Protein AF-A0A1I2SRB5-F1 (afdb_monomer)

Structure (mmCIF, N/CA/C/O backbone):
data_AF-A0A1I2SRB5-F1
#
_entry.id   AF-A0A1I2SRB5-F1
#
loop_
_atom_site.group_PDB
_atom_site.id
_atom_site.type_symbol
_atom_site.label_atom_id
_atom_site.label_alt_id
_atom_site.label_comp_id
_atom_site.label_asym_id
_atom_site.label_entity_id
_atom_site.label_seq_id
_atom_site.pdbx_PDB_ins_code
_atom_site.Cartn_x
_atom_site.Cartn_y
_atom_site.Cartn_z
_atom_site.occupancy
_atom_site.B_iso_or_equiv
_atom_site.auth_seq_id
_atom_site.auth_comp_id
_atom_site.auth_asym_id
_atom_site.auth_atom_id
_atom_site.pdbx_PDB_model_num
ATOM 1 N N . MET A 1 1 ? 25.341 -0.022 -34.872 1.00 58.53 1 MET A N 1
ATOM 2 C CA . MET A 1 1 ? 25.545 -1.374 -34.307 1.00 58.53 1 MET A CA 1
ATOM 3 C C . MET A 1 1 ? 25.904 -1.307 -32.821 1.00 58.53 1 MET A C 1
ATOM 5 O O . MET A 1 1 ? 25.000 -1.468 -32.024 1.00 58.53 1 MET A O 1
ATOM 9 N N . ALA A 1 2 ? 27.122 -0.936 -32.393 1.00 64.44 2 ALA A N 1
ATOM 10 C CA . ALA A 1 2 ? 27.471 -0.948 -30.952 1.00 64.44 2 ALA A CA 1
ATOM 11 C C . ALA A 1 2 ? 26.685 0.042 -30.052 1.00 64.44 2 ALA A C 1
ATOM 13 O O . ALA A 1 2 ? 26.467 -0.226 -28.872 1.00 64.44 2 ALA A O 1
ATOM 14 N N . LYS A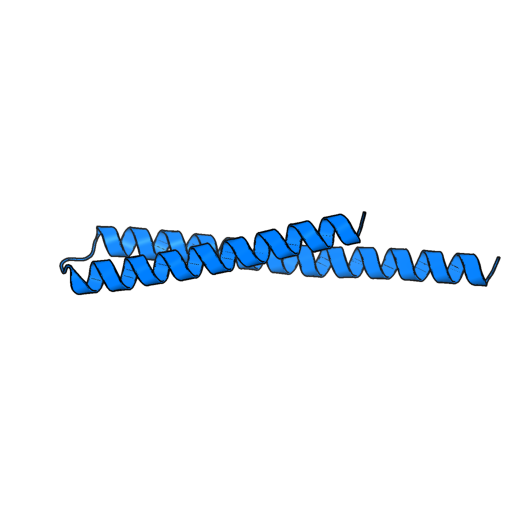 1 3 ? 26.252 1.195 -30.588 1.00 65.25 3 LYS A N 1
ATOM 15 C CA . LYS A 1 3 ? 25.407 2.151 -29.843 1.00 65.25 3 LYS A CA 1
ATOM 16 C C . LYS A 1 3 ? 23.966 1.659 -29.673 1.00 65.25 3 LYS A C 1
ATOM 18 O O . LYS A 1 3 ? 23.352 1.964 -28.654 1.00 65.25 3 LYS A O 1
ATOM 23 N N . ASP A 1 4 ? 23.466 0.890 -30.635 1.00 69.25 4 ASP A N 1
ATOM 24 C CA . ASP A 1 4 ? 22.092 0.381 -30.648 1.00 69.25 4 ASP A CA 1
ATOM 25 C C . ASP A 1 4 ? 21.951 -0.756 -29.622 1.00 69.25 4 ASP A C 1
ATOM 27 O O . ASP A 1 4 ? 21.062 -0.721 -28.773 1.00 69.25 4 ASP A O 1
ATOM 31 N N . ASP A 1 5 ? 22.941 -1.657 -29.567 1.00 80.00 5 ASP A N 1
ATOM 32 C CA . ASP A 1 5 ? 23.017 -2.730 -28.564 1.00 80.00 5 ASP A CA 1
ATOM 33 C C . ASP A 1 5 ? 23.092 -2.195 -27.124 1.00 80.00 5 ASP A C 1
ATOM 35 O O . ASP A 1 5 ? 22.496 -2.757 -26.198 1.00 80.00 5 ASP A O 1
ATOM 39 N N . TYR A 1 6 ? 23.812 -1.087 -26.920 1.00 83.38 6 TYR A N 1
ATOM 40 C CA . TYR A 1 6 ? 23.896 -0.425 -25.619 1.00 83.38 6 TYR A CA 1
ATOM 41 C C . TYR A 1 6 ? 22.550 0.180 -25.206 1.00 83.38 6 TYR A C 1
ATOM 43 O O . TYR A 1 6 ? 22.108 -0.035 -24.075 1.00 83.38 6 TYR A O 1
ATOM 51 N N . GLN A 1 7 ? 21.869 0.892 -26.110 1.00 84.38 7 GLN A N 1
ATOM 52 C CA . GLN A 1 7 ? 20.555 1.468 -25.812 1.00 84.38 7 GLN A CA 1
ATOM 53 C C . GLN A 1 7 ? 19.515 0.389 -25.501 1.00 84.38 7 GLN A C 1
ATOM 55 O O . GLN A 1 7 ? 18.759 0.529 -24.538 1.00 84.38 7 GLN A O 1
ATOM 60 N N . ASP A 1 8 ? 19.513 -0.716 -26.242 1.00 86.69 8 ASP A N 1
ATOM 61 C CA . ASP A 1 8 ? 18.580 -1.820 -26.013 1.00 86.69 8 ASP A CA 1
ATOM 62 C C . ASP A 1 8 ? 18.880 -2.593 -24.728 1.00 86.69 8 ASP A C 1
ATOM 64 O O . ASP A 1 8 ? 17.972 -3.094 -24.057 1.00 86.69 8 ASP A O 1
ATOM 68 N N . ARG A 1 9 ? 20.152 -2.682 -24.329 1.00 88.62 9 ARG A N 1
ATOM 69 C CA . ARG A 1 9 ? 20.521 -3.215 -23.015 1.00 88.62 9 ARG A CA 1
ATOM 70 C C . ARG A 1 9 ? 20.031 -2.301 -21.890 1.00 88.62 9 ARG A C 1
ATOM 72 O O . ARG A 1 9 ? 19.407 -2.797 -20.955 1.00 88.62 9 ARG A O 1
ATOM 79 N N . VAL A 1 10 ? 20.255 -0.991 -21.996 1.00 88.81 10 VAL A N 1
ATOM 80 C CA . VAL A 1 10 ? 19.804 -0.014 -20.990 1.00 88.81 10 VAL A CA 1
ATOM 81 C C . VAL A 1 10 ? 18.282 -0.035 -20.849 1.00 88.81 10 VAL A C 1
ATOM 83 O O . VAL A 1 10 ? 17.782 -0.099 -19.729 1.00 88.81 10 VAL A O 1
ATOM 86 N N . LYS A 1 11 ? 17.529 -0.067 -21.956 1.00 87.88 11 LYS A N 1
ATOM 87 C CA . LYS A 1 11 ? 16.059 -0.185 -21.923 1.00 87.88 11 LYS A CA 1
ATOM 88 C C . LYS A 1 11 ? 15.601 -1.443 -21.181 1.00 87.88 11 LYS A C 1
ATOM 90 O O . LYS A 1 11 ? 14.731 -1.357 -20.316 1.00 87.88 11 LYS A O 1
ATOM 95 N N . ARG A 1 12 ? 16.219 -2.597 -21.460 1.00 87.69 12 ARG A N 1
ATOM 96 C CA . ARG A 1 12 ? 15.895 -3.869 -20.789 1.00 87.69 12 ARG A CA 1
ATOM 97 C C . ARG A 1 12 ? 16.209 -3.846 -19.293 1.00 87.69 12 ARG A C 1
ATOM 99 O O . ARG A 1 12 ? 15.402 -4.324 -18.497 1.00 87.69 12 ARG A O 1
ATOM 106 N N . GLU A 1 13 ? 17.349 -3.284 -18.892 1.00 90.31 13 GLU A N 1
ATOM 107 C CA . GLU A 1 13 ? 17.711 -3.171 -17.471 1.00 90.31 13 GLU A CA 1
ATOM 108 C C . GLU A 1 13 ? 16.796 -2.193 -16.722 1.00 90.31 13 G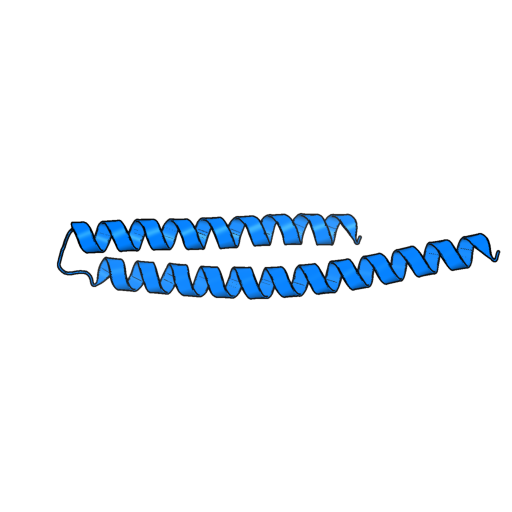LU A C 1
ATOM 110 O O . GLU A 1 13 ? 16.368 -2.486 -15.601 1.00 90.31 13 GLU A O 1
ATOM 115 N N . THR A 1 14 ? 16.414 -1.082 -17.358 1.00 90.50 14 THR A N 1
ATOM 116 C CA . THR A 1 14 ? 15.426 -0.135 -16.822 1.00 90.50 14 THR A CA 1
ATOM 117 C C . THR A 1 14 ? 14.062 -0.798 -16.652 1.00 90.50 14 THR A C 1
ATOM 119 O O . THR A 1 14 ? 13.491 -0.726 -15.566 1.00 90.50 14 THR A O 1
ATOM 122 N N . ALA A 1 15 ? 13.564 -1.523 -17.659 1.00 89.62 15 ALA A N 1
ATOM 123 C CA 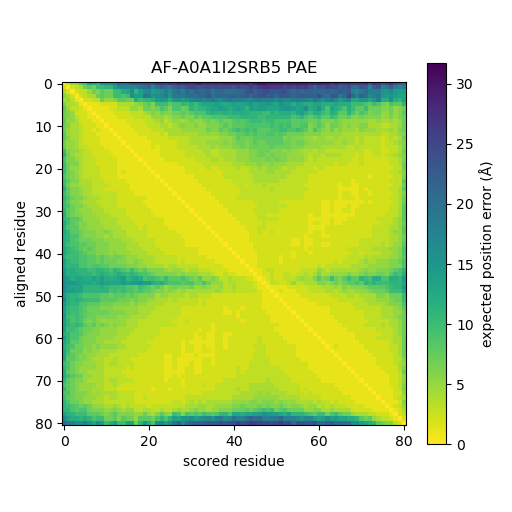. ALA A 1 15 ? 12.292 -2.243 -17.568 1.00 89.62 15 ALA A CA 1
ATOM 124 C C . ALA A 1 15 ? 12.306 -3.293 -16.442 1.00 89.62 15 ALA A C 1
ATOM 126 O O . ALA A 1 15 ? 11.372 -3.375 -15.643 1.00 89.62 15 ALA A O 1
ATOM 127 N N . LYS A 1 16 ? 13.405 -4.047 -16.306 1.00 91.94 16 LYS A N 1
ATOM 128 C CA . LYS A 1 16 ? 13.591 -5.021 -15.219 1.00 91.94 16 LYS A CA 1
ATOM 129 C C . LYS A 1 16 ? 13.601 -4.355 -13.841 1.00 91.94 16 LYS A C 1
ATOM 131 O O . LYS A 1 16 ? 13.019 -4.888 -12.895 1.00 91.94 16 LYS A O 1
ATOM 136 N N . THR A 1 17 ? 14.258 -3.205 -13.721 1.00 92.31 17 THR A N 1
ATOM 137 C CA . THR A 1 17 ? 14.330 -2.440 -12.470 1.00 92.31 17 THR A CA 1
ATOM 138 C C . THR A 1 17 ? 12.963 -1.867 -12.104 1.00 92.31 17 THR A C 1
ATOM 140 O O . THR A 1 17 ? 12.501 -2.080 -10.985 1.00 92.31 17 THR A O 1
ATOM 143 N N . ASN A 1 18 ? 12.262 -1.253 -13.061 1.00 91.12 18 ASN A N 1
ATOM 144 C CA . ASN A 1 18 ? 10.897 -0.755 -12.880 1.00 91.12 18 ASN A CA 1
ATOM 145 C C . ASN A 1 18 ? 9.935 -1.879 -12.474 1.00 91.12 18 ASN A C 1
ATOM 147 O O . ASN A 1 18 ? 9.123 -1.687 -11.573 1.00 91.12 18 ASN A O 1
ATOM 151 N N . GLY A 1 19 ? 10.071 -3.068 -13.072 1.00 92.81 19 GLY A N 1
ATOM 152 C CA . GLY A 1 19 ? 9.286 -4.248 -12.708 1.00 92.81 19 GLY A CA 1
ATOM 153 C C . GLY A 1 19 ? 9.497 -4.691 -11.256 1.00 92.81 19 GLY A C 1
ATOM 154 O O . GLY A 1 19 ? 8.530 -4.996 -10.563 1.00 92.81 19 GLY A O 1
ATOM 155 N N . ARG A 1 20 ? 10.743 -4.670 -10.760 1.00 94.56 20 ARG A N 1
ATOM 156 C CA . ARG A 1 20 ? 11.048 -4.982 -9.350 1.00 94.56 20 ARG A CA 1
ATOM 157 C C . ARG A 1 20 ? 10.457 -3.948 -8.394 1.00 94.56 20 ARG A C 1
ATOM 159 O O . ARG A 1 20 ? 9.794 -4.326 -7.437 1.00 94.56 20 ARG A O 1
ATOM 166 N N . ILE A 1 2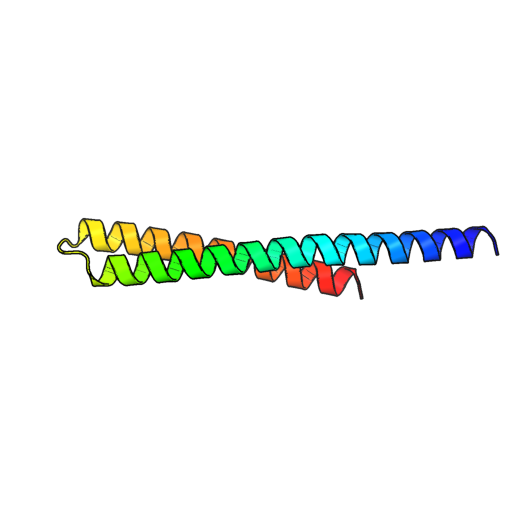1 ? 10.637 -2.660 -8.691 1.00 94.12 21 ILE A N 1
ATOM 167 C CA . ILE A 1 21 ? 10.082 -1.572 -7.870 1.00 94.12 21 ILE A CA 1
ATOM 168 C C . ILE A 1 21 ? 8.551 -1.664 -7.829 1.00 94.12 21 ILE A C 1
ATOM 170 O O . ILE A 1 21 ? 7.948 -1.515 -6.767 1.00 94.12 21 ILE A O 1
ATOM 174 N N . ALA A 1 22 ? 7.915 -1.953 -8.968 1.00 94.31 22 ALA A N 1
ATOM 175 C CA . ALA A 1 22 ? 6.474 -2.151 -9.037 1.00 94.31 22 ALA A CA 1
ATOM 176 C C . ALA A 1 22 ? 6.020 -3.319 -8.144 1.00 94.31 22 ALA A C 1
ATOM 178 O O . ALA A 1 22 ? 5.087 -3.149 -7.363 1.00 94.31 22 ALA A O 1
ATOM 179 N N . ALA A 1 23 ? 6.706 -4.464 -8.188 1.00 95.19 23 ALA A N 1
ATOM 180 C CA . ALA A 1 23 ? 6.383 -5.610 -7.336 1.00 95.19 23 ALA A CA 1
ATOM 1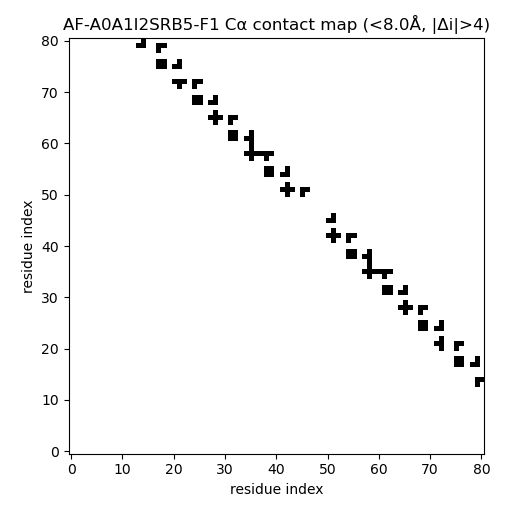81 C C . ALA A 1 23 ? 6.506 -5.286 -5.833 1.00 95.19 23 ALA A C 1
ATOM 183 O O . ALA A 1 23 ? 5.630 -5.647 -5.042 1.00 95.19 23 ALA A O 1
ATOM 184 N N . ASP A 1 24 ? 7.546 -4.549 -5.431 1.00 97.06 24 ASP A N 1
ATOM 185 C CA . ASP A 1 24 ? 7.727 -4.129 -4.036 1.00 97.06 24 ASP A CA 1
ATOM 186 C C . ASP A 1 24 ? 6.611 -3.178 -3.571 1.00 97.06 24 ASP A C 1
ATOM 188 O O . ASP A 1 24 ? 6.098 -3.298 -2.452 1.00 97.06 24 ASP A O 1
ATOM 192 N N . TYR A 1 25 ? 6.186 -2.251 -4.435 1.00 96.75 25 TYR A N 1
ATOM 193 C CA . TYR A 1 25 ? 5.070 -1.348 -4.150 1.00 96.75 25 TYR A CA 1
ATOM 194 C C . TYR A 1 25 ? 3.723 -2.075 -4.094 1.00 96.75 25 TYR A C 1
ATOM 196 O O . TYR A 1 25 ? 2.932 -1.778 -3.200 1.00 96.75 25 TYR A O 1
ATOM 204 N N . GLU A 1 26 ? 3.473 -3.066 -4.954 1.00 96.69 26 GLU A N 1
ATOM 205 C CA . GLU A 1 26 ? 2.278 -3.922 -4.878 1.00 96.69 26 GLU A CA 1
ATOM 206 C C . GLU A 1 26 ? 2.225 -4.710 -3.561 1.00 96.69 26 GLU A C 1
ATOM 208 O O . GLU A 1 26 ? 1.187 -4.765 -2.885 1.00 96.69 26 GLU A O 1
ATOM 213 N N . ALA A 1 27 ? 3.360 -5.278 -3.144 1.00 97.06 27 ALA A N 1
ATOM 214 C CA . ALA A 1 27 ? 3.468 -5.980 -1.870 1.00 97.06 27 ALA A CA 1
ATOM 215 C C . ALA A 1 27 ? 3.200 -5.037 -0.686 1.00 97.06 27 ALA A C 1
ATOM 217 O O . ALA A 1 27 ? 2.534 -5.409 0.288 1.00 97.06 27 ALA A O 1
ATOM 218 N N . LEU A 1 28 ? 3.689 -3.798 -0.761 1.00 96.75 28 LEU A N 1
ATOM 219 C CA . LEU A 1 28 ? 3.462 -2.793 0.270 1.00 96.75 28 LEU A CA 1
ATOM 220 C C . LEU A 1 28 ? 2.001 -2.308 0.295 1.00 96.75 28 LEU A C 1
ATOM 222 O O . LEU A 1 28 ? 1.417 -2.231 1.378 1.00 96.75 28 LEU A O 1
ATOM 226 N N . ALA A 1 29 ? 1.380 -2.073 -0.864 1.00 97.12 29 ALA A N 1
ATOM 227 C CA . ALA A 1 29 ? -0.036 -1.719 -0.978 1.00 97.12 29 ALA A CA 1
ATOM 228 C C . ALA A 1 29 ? -0.933 -2.806 -0.367 1.00 97.12 29 ALA A C 1
ATOM 230 O O . ALA A 1 29 ? -1.829 -2.518 0.430 1.00 97.12 29 ALA A O 1
ATOM 231 N N . THR A 1 30 ? -0.616 -4.077 -0.633 1.00 97.62 30 THR A N 1
ATOM 232 C CA . THR A 1 30 ? -1.307 -5.230 -0.037 1.00 97.62 30 THR A CA 1
ATOM 233 C C . THR A 1 30 ? -1.217 -5.218 1.492 1.00 97.62 30 THR A C 1
ATOM 235 O O . THR A 1 30 ? -2.226 -5.392 2.182 1.00 97.62 30 THR A O 1
ATOM 238 N N . LYS A 1 31 ? -0.029 -4.944 2.052 1.00 97.56 31 LYS A N 1
ATOM 239 C CA . LYS A 1 31 ? 0.161 -4.817 3.509 1.00 97.56 31 LYS A CA 1
ATOM 240 C C . LYS A 1 31 ? -0.647 -3.657 4.091 1.00 97.56 31 LYS A C 1
ATOM 242 O O . LYS A 1 31 ? -1.221 -3.802 5.173 1.00 97.56 31 LYS A O 1
ATOM 247 N N . PHE A 1 32 ? -0.711 -2.521 3.400 1.00 97.56 32 PHE A N 1
ATOM 248 C CA . PHE A 1 32 ? -1.515 -1.381 3.834 1.00 97.56 32 PHE A CA 1
ATOM 249 C C . PHE A 1 32 ? -3.013 -1.688 3.806 1.00 97.56 32 PHE A C 1
ATOM 251 O O . PHE A 1 32 ? -3.682 -1.441 4.806 1.00 97.56 32 PHE A O 1
ATOM 258 N N . ARG A 1 33 ? -3.527 -2.349 2.763 1.00 96.88 33 ARG A N 1
ATOM 259 C CA . ARG A 1 33 ? -4.925 -2.814 2.726 1.00 96.88 33 ARG A CA 1
ATOM 260 C C . ARG A 1 33 ? -5.254 -3.787 3.855 1.00 96.88 33 ARG A C 1
ATOM 262 O O . ARG A 1 33 ? -6.317 -3.685 4.459 1.00 96.88 33 ARG A O 1
ATOM 269 N N . ALA A 1 34 ? -4.349 -4.706 4.187 1.00 97.62 34 ALA A N 1
ATOM 270 C CA . ALA A 1 34 ? -4.549 -5.603 5.325 1.00 97.62 34 ALA A CA 1
ATOM 271 C C . ALA A 1 34 ? -4.620 -4.831 6.657 1.00 97.62 34 ALA A C 1
ATOM 273 O O . ALA A 1 34 ? -5.440 -5.140 7.523 1.00 97.62 34 ALA A O 1
ATOM 274 N N . ARG A 1 35 ? -3.787 -3.794 6.822 1.00 96.81 35 ARG A N 1
ATOM 275 C CA . ARG A 1 35 ? -3.815 -2.920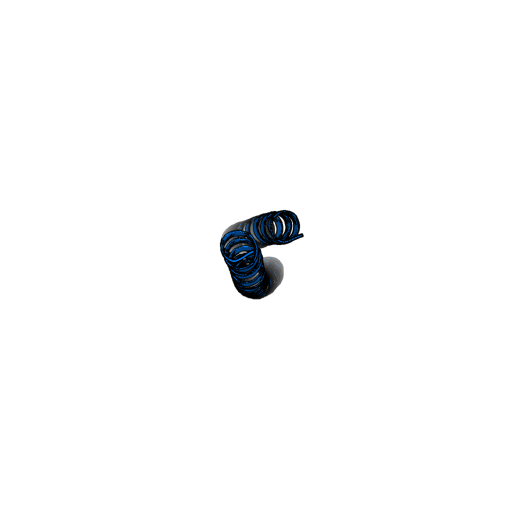 8.005 1.00 96.81 35 ARG A CA 1
ATOM 276 C C . ARG A 1 35 ? -5.062 -2.039 8.065 1.00 96.81 35 ARG A C 1
ATOM 278 O O . ARG A 1 35 ? -5.568 -1.847 9.166 1.00 96.81 35 ARG A O 1
ATOM 285 N N . MET A 1 36 ? -5.539 -1.548 6.922 1.00 97.31 36 MET A N 1
ATOM 286 C CA . MET A 1 36 ? -6.806 -0.826 6.775 1.00 97.31 36 MET A CA 1
ATOM 287 C C . MET A 1 36 ? -7.963 -1.693 7.280 1.00 97.31 36 MET A C 1
ATOM 289 O O . MET A 1 36 ? -8.575 -1.350 8.283 1.00 97.31 36 MET A O 1
ATOM 293 N N . ARG A 1 37 ? -8.141 -2.898 6.715 1.00 97.00 37 ARG A N 1
ATOM 294 C CA . ARG A 1 37 ? -9.186 -3.846 7.152 1.00 97.00 37 ARG A CA 1
ATOM 295 C C . ARG A 1 37 ? -9.109 -4.142 8.649 1.00 97.00 37 ARG A C 1
ATOM 297 O O . ARG A 1 37 ? -10.094 -4.032 9.360 1.00 97.00 37 ARG A O 1
ATOM 304 N N . LYS A 1 38 ? -7.903 -4.399 9.170 1.00 96.75 38 LYS A N 1
ATOM 305 C CA . LYS A 1 38 ? -7.701 -4.624 10.610 1.00 96.75 38 LYS A CA 1
ATOM 306 C C . LYS A 1 38 ? -8.056 -3.402 11.467 1.00 96.75 38 LYS A C 1
ATOM 308 O O . LYS A 1 38 ? -8.420 -3.565 12.631 1.00 96.75 38 LYS A O 1
ATOM 313 N N . ALA A 1 39 ? -7.863 -2.186 10.959 1.00 95.44 39 ALA A N 1
ATOM 314 C CA . ALA A 1 39 ? -8.267 -0.966 11.648 1.00 95.44 39 ALA A CA 1
ATOM 315 C C . ALA A 1 39 ? -9.793 -0.791 11.610 1.00 95.44 39 ALA A C 1
ATOM 317 O O . ALA A 1 39 ? -10.361 -0.467 12.651 1.00 95.44 39 ALA A O 1
ATOM 318 N N . ASP A 1 40 ? -10.440 -1.098 10.483 1.00 95.38 40 ASP A N 1
ATOM 319 C CA . ASP A 1 40 ? -11.902 -1.102 10.344 1.00 95.38 40 ASP A CA 1
ATOM 320 C C . ASP A 1 40 ? -12.568 -2.115 11.275 1.00 95.38 40 ASP A C 1
ATOM 322 O O . ASP A 1 40 ? -13.452 -1.741 12.045 1.00 95.38 40 ASP A O 1
ATOM 326 N N . ASP A 1 41 ? -12.091 -3.362 11.296 1.00 96.62 41 ASP A N 1
ATOM 327 C CA . ASP A 1 41 ? -12.618 -4.413 12.175 1.00 96.62 41 ASP A CA 1
ATOM 328 C C . ASP A 1 41 ? -12.530 -3.983 13.648 1.00 96.62 41 ASP A C 1
ATOM 330 O O . ASP A 1 41 ? -13.470 -4.117 14.435 1.00 96.62 41 ASP A O 1
ATOM 334 N N . LYS A 1 42 ? -11.398 -3.377 14.031 1.00 95.88 42 LYS A N 1
ATOM 335 C CA . LYS A 1 42 ? -11.217 -2.825 15.378 1.00 95.88 42 LYS A CA 1
ATOM 336 C C . LYS A 1 42 ? -12.123 -1.627 15.644 1.00 95.88 42 LYS A C 1
ATOM 338 O O . LYS A 1 42 ? -12.521 -1.443 16.792 1.00 95.88 42 LYS A O 1
ATOM 343 N N . ALA A 1 43 ? -12.392 -0.788 14.643 1.00 95.06 43 ALA A N 1
ATOM 344 C CA . ALA A 1 43 ? -13.282 0.360 14.780 1.00 95.06 43 ALA A CA 1
ATOM 345 C C . ALA A 1 43 ? -14.727 -0.094 15.004 1.00 95.06 43 ALA A C 1
ATOM 347 O O . ALA A 1 43 ? -15.432 0.504 15.813 1.00 95.06 43 ALA A O 1
ATOM 348 N N . GLN A 1 44 ? -15.154 -1.1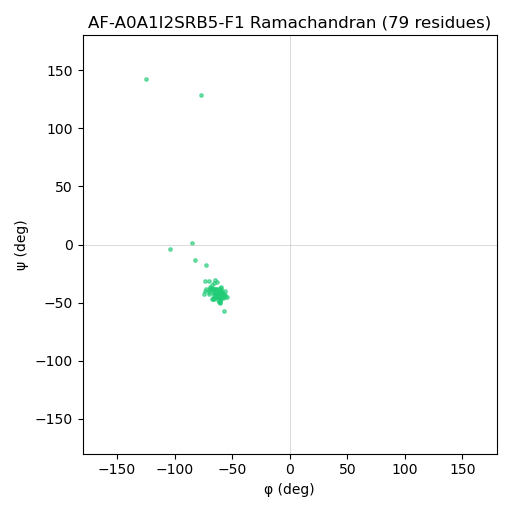63 14.328 1.00 92.94 44 GLN A N 1
ATOM 349 C CA . GLN A 1 44 ? -16.472 -1.768 14.520 1.00 92.94 44 GLN A CA 1
ATOM 350 C C . GLN A 1 44 ? -16.621 -2.376 15.921 1.00 92.94 44 GLN A C 1
ATOM 352 O O . GLN A 1 44 ? -17.664 -2.217 16.545 1.00 92.94 44 GLN A O 1
ATOM 357 N N . ALA A 1 45 ? -15.563 -2.997 16.450 1.00 94.06 45 ALA A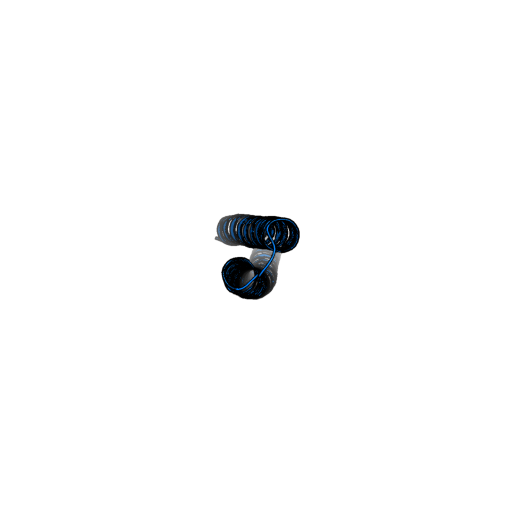 N 1
ATOM 358 C CA . ALA A 1 45 ? -15.551 -3.595 17.787 1.00 94.06 45 ALA A CA 1
ATOM 359 C C . ALA A 1 45 ? -15.231 -2.609 18.936 1.00 94.06 45 ALA A C 1
ATOM 361 O O . ALA A 1 45 ? -15.113 -3.016 20.094 1.00 94.06 45 ALA A O 1
ATOM 362 N N . ALA A 1 46 ? -15.014 -1.320 18.656 1.00 93.94 46 ALA A N 1
ATOM 363 C CA . ALA A 1 46 ? -14.607 -0.354 19.673 1.00 93.94 46 ALA A CA 1
ATOM 364 C C . ALA A 1 46 ? -15.786 0.079 20.562 1.00 93.94 46 ALA A C 1
ATOM 366 O O . ALA A 1 46 ? -16.799 0.567 20.076 1.00 93.94 46 ALA A O 1
ATOM 367 N N . ALA A 1 47 ? -15.607 -0.008 21.884 1.00 90.81 47 ALA A N 1
ATOM 368 C CA . ALA A 1 47 ? -16.641 0.343 22.864 1.00 90.81 47 ALA A CA 1
ATOM 369 C C . ALA A 1 47 ? -16.903 1.856 23.011 1.00 90.81 47 ALA A C 1
ATOM 371 O O . ALA A 1 47 ? -17.925 2.252 23.562 1.00 90.81 47 ALA A O 1
ATOM 372 N N . THR A 1 48 ? -15.983 2.716 22.557 1.00 94.69 48 THR A N 1
ATOM 373 C CA . THR A 1 48 ? -16.102 4.174 22.708 1.00 94.69 48 THR A CA 1
ATOM 374 C C . THR A 1 48 ? -16.001 4.887 21.367 1.00 94.69 48 THR A C 1
ATOM 376 O O . THR A 1 48 ? -15.172 4.536 20.522 1.00 94.69 48 THR A O 1
ATOM 379 N N . LYS A 1 49 ? -16.804 5.948 21.201 1.00 92.31 49 LYS A N 1
ATOM 380 C CA . LYS A 1 49 ? -16.818 6.774 19.982 1.00 92.31 49 LYS A CA 1
ATOM 381 C C . LYS A 1 49 ? -15.437 7.347 19.646 1.00 92.31 49 LYS A C 1
ATOM 383 O O . LYS A 1 49 ? -15.009 7.247 18.504 1.00 92.31 49 LYS A O 1
ATOM 388 N N . GLY A 1 50 ? -14.695 7.849 20.639 1.00 94.50 50 GLY A N 1
ATOM 389 C CA . GLY A 1 50 ? -13.350 8.395 20.409 1.00 94.50 50 GLY A CA 1
ATOM 390 C C . GLY A 1 50 ? -12.344 7.353 19.901 1.00 94.50 50 GLY A C 1
ATOM 391 O O . GLY A 1 50 ? -11.551 7.630 19.003 1.00 94.50 50 GLY A O 1
ATOM 392 N N . LYS A 1 51 ? -12.405 6.114 20.410 1.00 93.69 51 LYS A N 1
ATOM 393 C CA . LYS A 1 51 ? -11.552 5.019 19.922 1.00 93.69 51 LYS A CA 1
ATOM 394 C C . LYS A 1 51 ? -11.962 4.570 18.519 1.00 93.69 51 LYS A C 1
ATOM 396 O O . LYS A 1 51 ? -11.092 4.294 17.696 1.00 93.69 51 LYS A O 1
ATOM 401 N N . GLN A 1 52 ? -13.265 4.514 18.248 1.00 95.81 52 GLN A N 1
ATOM 402 C CA . GLN A 1 52 ? -13.804 4.207 16.925 1.00 95.81 52 GLN A CA 1
ATOM 403 C C . GLN A 1 52 ? -13.339 5.230 15.880 1.00 95.81 52 GLN A C 1
ATOM 405 O O . GLN A 1 52 ? -12.871 4.840 14.813 1.00 95.81 52 GLN A O 1
ATOM 410 N N . GLU A 1 53 ? -13.409 6.522 16.194 1.00 95.75 53 GLU A N 1
ATOM 411 C CA . GLU A 1 53 ? -12.984 7.600 15.298 1.00 95.75 53 GLU A CA 1
ATOM 412 C C . GLU A 1 53 ? -11.477 7.551 15.010 1.00 95.75 53 GLU A C 1
ATOM 414 O O . GLU A 1 53 ? -11.064 7.591 13.850 1.00 95.75 53 GLU A O 1
ATOM 419 N N . ALA A 1 54 ? -10.649 7.355 16.041 1.00 96.38 54 ALA A N 1
ATOM 420 C CA . ALA A 1 54 ? -9.206 7.202 15.866 1.00 96.38 54 ALA A CA 1
ATOM 421 C C . ALA A 1 54 ? -8.844 5.997 14.974 1.00 96.38 54 ALA A C 1
ATOM 423 O O . ALA A 1 54 ? -7.915 6.069 14.167 1.00 96.38 54 ALA A O 1
ATOM 424 N N . LEU A 1 55 ? -9.575 4.885 15.104 1.00 96.88 55 LEU A N 1
ATOM 425 C CA . LEU A 1 55 ? -9.368 3.689 14.287 1.00 96.88 55 LEU A CA 1
ATOM 426 C C . LEU A 1 55 ? -9.845 3.875 12.843 1.00 96.88 55 LEU A C 1
ATOM 428 O O . LEU A 1 55 ? -9.131 3.449 11.940 1.00 96.88 55 LEU A O 1
ATOM 432 N N . ARG A 1 56 ? -10.969 4.568 12.618 1.00 95.44 56 ARG A N 1
ATOM 433 C CA . ARG A 1 56 ? -11.425 4.954 11.270 1.00 95.44 56 ARG A CA 1
ATOM 434 C C . ARG A 1 56 ? -10.406 5.842 10.571 1.00 95.44 56 ARG A C 1
ATOM 436 O O . ARG A 1 56 ? -9.943 5.487 9.497 1.00 95.44 56 ARG A O 1
ATOM 443 N N . ARG A 1 57 ? -9.926 6.895 11.242 1.00 96.56 57 ARG A N 1
ATOM 444 C CA . ARG A 1 57 ? -8.860 7.755 10.702 1.00 96.56 57 ARG A CA 1
ATOM 445 C C . ARG A 1 57 ? -7.609 6.954 10.343 1.00 96.56 57 ARG A C 1
ATOM 447 O O . ARG A 1 57 ? -6.958 7.212 9.336 1.00 96.56 57 ARG A O 1
ATOM 454 N N . ARG A 1 58 ? -7.249 5.974 11.175 1.00 95.75 58 ARG A N 1
ATOM 455 C CA . ARG A 1 58 ? -6.113 5.088 10.901 1.00 95.75 58 ARG A CA 1
ATOM 456 C C . ARG A 1 58 ? -6.367 4.188 9.691 1.00 95.75 58 ARG A C 1
ATOM 458 O O . ARG A 1 58 ? -5.434 3.952 8.928 1.00 95.75 58 ARG A O 1
ATOM 465 N N . SER A 1 59 ? -7.591 3.694 9.532 1.00 96.62 59 SER A N 1
ATOM 466 C CA . SER A 1 59 ? -8.006 2.945 8.351 1.00 96.62 59 SER A CA 1
ATOM 467 C C . SER A 1 59 ? -7.871 3.794 7.090 1.00 96.62 59 SER A C 1
ATOM 469 O O . SER A 1 59 ? -7.149 3.400 6.176 1.00 96.62 59 SER A O 1
ATOM 471 N N . ASP A 1 60 ? -8.419 5.011 7.100 1.00 96.50 60 ASP A N 1
ATOM 472 C CA . ASP A 1 60 ? -8.359 5.943 5.971 1.00 96.50 60 ASP A CA 1
ATOM 473 C C . ASP A 1 60 ? -6.916 6.228 5.541 1.00 96.50 60 ASP A C 1
ATOM 475 O O . ASP A 1 60 ? -6.593 6.155 4.357 1.00 96.50 60 ASP A O 1
ATOM 479 N N . LEU A 1 61 ? -6.016 6.472 6.501 1.00 97.81 61 LEU A N 1
ATOM 480 C CA . LEU A 1 61 ? -4.592 6.687 6.224 1.00 97.81 61 LEU A CA 1
ATOM 481 C C . LEU A 1 61 ? -3.938 5.471 5.555 1.00 97.81 61 LEU A C 1
ATOM 483 O O . LEU A 1 61 ? -3.140 5.620 4.630 1.00 97.81 61 LEU A O 1
ATOM 487 N N . PHE A 1 62 ? -4.265 4.256 6.003 1.00 97.25 62 PHE A N 1
ATOM 488 C CA . PHE A 1 62 ? -3.761 3.043 5.364 1.00 97.25 62 PHE A CA 1
ATOM 489 C C . PHE A 1 62 ? -4.365 2.829 3.971 1.00 97.25 62 PHE A C 1
ATOM 491 O O . PHE A 1 62 ? -3.647 2.399 3.069 1.00 97.25 62 PHE A O 1
ATOM 498 N N . GLY A 1 63 ? -5.643 3.157 3.773 1.00 97.12 63 GLY A N 1
ATOM 499 C CA . GLY A 1 63 ? -6.297 3.111 2.466 1.00 97.12 63 GLY A CA 1
ATOM 500 C C . GLY A 1 63 ? -5.679 4.096 1.470 1.00 97.12 63 GLY A C 1
ATOM 501 O O . GLY A 1 63 ? -5.361 3.712 0.345 1.00 97.12 63 GLY A O 1
ATOM 502 N N . GLN A 1 64 ? -5.427 5.335 1.901 1.00 97.88 64 GLN A N 1
ATOM 503 C CA . GLN A 1 64 ? -4.751 6.360 1.098 1.00 97.88 64 GLN A CA 1
ATOM 504 C C . GLN A 1 64 ? -3.335 5.924 0.711 1.00 97.88 64 GLN A C 1
ATOM 506 O O . GLN A 1 64 ? -2.997 5.938 -0.470 1.00 97.88 64 GLN A O 1
ATOM 511 N N . ALA A 1 65 ? -2.542 5.434 1.670 1.00 97.06 65 ALA A N 1
ATOM 512 C CA . ALA A 1 65 ? -1.192 4.944 1.396 1.00 97.06 65 ALA A CA 1
ATOM 513 C C . ALA A 1 65 ? -1.175 3.761 0.410 1.00 97.06 65 ALA A C 1
ATOM 515 O O . ALA A 1 65 ? -0.302 3.690 -0.455 1.00 97.06 65 ALA A O 1
ATOM 516 N N . ALA A 1 66 ? -2.136 2.834 0.509 1.00 97.38 66 ALA A N 1
ATOM 517 C CA . ALA A 1 66 ? -2.262 1.741 -0.457 1.00 97.38 66 ALA A CA 1
ATOM 518 C C . ALA A 1 66 ? -2.563 2.264 -1.869 1.00 97.38 66 ALA A C 1
ATOM 520 O O . ALA A 1 66 ? -1.916 1.842 -2.827 1.00 97.38 66 ALA A O 1
ATOM 521 N N . LYS A 1 67 ? -3.493 3.217 -1.986 1.00 97.50 67 LYS A N 1
ATOM 522 C CA . LYS A 1 67 ? -3.869 3.820 -3.268 1.00 97.50 67 LYS A CA 1
ATOM 523 C C . LYS A 1 67 ? -2.701 4.561 -3.921 1.00 97.50 67 LYS A C 1
ATOM 525 O O . LYS A 1 67 ? -2.436 4.361 -5.099 1.00 97.50 67 LYS A O 1
ATOM 530 N N . GLU A 1 68 ? -1.945 5.346 -3.156 1.00 97.56 68 GLU A N 1
ATOM 531 C CA . GLU A 1 68 ? -0.761 6.043 -3.676 1.00 97.56 68 GLU A CA 1
ATOM 532 C C . GLU A 1 68 ? 0.296 5.082 -4.238 1.00 97.56 68 GLU A C 1
ATOM 534 O O . GLU A 1 68 ? 0.968 5.390 -5.224 1.00 97.56 68 GLU A O 1
ATOM 539 N N . LEU A 1 69 ? 0.471 3.918 -3.609 1.00 95.94 69 LEU A N 1
ATOM 540 C CA . LEU A 1 69 ? 1.393 2.892 -4.093 1.00 95.94 69 LEU A CA 1
ATOM 541 C C . LEU A 1 69 ? 0.878 2.238 -5.374 1.00 95.94 69 LEU A C 1
ATOM 543 O O . LEU A 1 69 ? 1.658 2.039 -6.300 1.00 95.94 69 LEU A O 1
ATOM 547 N N . GLU A 1 70 ? -0.420 1.963 -5.463 1.00 95.44 70 GLU A N 1
ATOM 548 C CA . GLU A 1 70 ? -1.057 1.431 -6.673 1.00 95.44 70 GLU A CA 1
ATOM 549 C C . GLU A 1 70 ? -0.943 2.403 -7.853 1.00 95.44 70 GLU A C 1
ATOM 551 O O . GLU A 1 70 ? -0.592 1.989 -8.959 1.00 95.44 70 GLU A O 1
ATOM 556 N N . ASP A 1 71 ? -1.117 3.702 -7.608 1.00 96.38 71 ASP A N 1
ATOM 557 C CA . ASP A 1 71 ? -0.924 4.739 -8.624 1.00 96.38 71 ASP A CA 1
ATOM 558 C C . ASP A 1 71 ? 0.541 4.797 -9.099 1.00 96.38 71 ASP A C 1
ATOM 560 O O . ASP A 1 71 ? 0.816 4.967 -10.291 1.00 96.38 71 ASP A O 1
ATOM 564 N N . LYS A 1 72 ? 1.512 4.621 -8.189 1.00 94.25 72 LYS A N 1
ATOM 565 C CA . LYS A 1 72 ? 2.940 4.528 -8.548 1.00 94.25 72 LYS A CA 1
ATOM 566 C C . LYS A 1 72 ? 3.241 3.275 -9.366 1.00 94.25 72 LYS A C 1
ATOM 568 O O . LYS A 1 72 ? 3.987 3.360 -10.339 1.00 94.25 72 LYS A O 1
ATOM 573 N N . VAL A 1 73 ? 2.650 2.135 -9.015 1.00 94.44 73 VAL A N 1
ATOM 574 C CA . VAL A 1 73 ? 2.768 0.882 -9.777 1.00 94.44 73 VAL A CA 1
ATOM 575 C C . VAL A 1 73 ? 2.226 1.059 -11.190 1.00 94.44 73 VAL A C 1
ATOM 577 O O . VAL A 1 73 ? 2.901 0.684 -12.147 1.00 94.44 73 VAL A O 1
ATOM 580 N N . ALA A 1 74 ? 1.048 1.670 -11.341 1.00 93.31 74 ALA A N 1
ATOM 581 C CA . ALA A 1 74 ? 0.456 1.936 -12.648 1.00 93.31 74 ALA A CA 1
ATOM 582 C C . ALA A 1 74 ? 1.383 2.798 -13.523 1.00 93.31 74 ALA A C 1
ATOM 584 O O . ALA A 1 74 ? 1.620 2.467 -14.684 1.00 93.31 74 ALA A O 1
ATOM 585 N N . LYS A 1 75 ? 1.988 3.846 -12.944 1.00 93.19 75 LYS A N 1
ATOM 586 C CA . LYS A 1 75 ? 2.975 4.695 -13.635 1.00 93.19 75 LYS A CA 1
ATOM 587 C C . LYS A 1 75 ? 4.243 3.932 -14.023 1.00 93.19 75 LYS A C 1
ATOM 589 O O . LYS A 1 75 ? 4.718 4.093 -15.141 1.00 93.19 75 LYS A O 1
ATOM 594 N N . LEU A 1 76 ? 4.780 3.091 -13.137 1.00 89.25 76 LEU A N 1
ATOM 595 C CA . LEU A 1 76 ? 5.979 2.289 -13.416 1.00 89.25 76 LEU A CA 1
ATOM 596 C C . LEU A 1 76 ? 5.742 1.248 -14.512 1.00 89.25 76 LEU A C 1
ATOM 598 O O . LEU A 1 76 ? 6.618 1.041 -15.348 1.00 89.25 76 LEU A O 1
ATOM 602 N N . LYS A 1 77 ? 4.559 0.623 -14.537 1.00 86.56 77 LYS A N 1
ATOM 603 C CA . LYS A 1 77 ? 4.167 -0.306 -15.605 1.00 86.56 77 LYS A CA 1
ATOM 604 C C . LYS A 1 77 ? 4.000 0.414 -16.940 1.00 86.56 77 LYS A C 1
ATOM 606 O O . LYS A 1 77 ? 4.488 -0.086 -17.942 1.00 86.56 77 LYS A O 1
ATOM 611 N N . ALA A 1 78 ? 3.386 1.598 -16.943 1.00 86.75 78 ALA A N 1
ATOM 612 C CA . ALA A 1 78 ? 3.259 2.417 -18.147 1.00 86.75 78 ALA A CA 1
ATOM 613 C C . ALA A 1 78 ? 4.614 2.936 -18.664 1.00 86.75 78 ALA A C 1
ATOM 615 O O . ALA A 1 78 ? 4.792 3.064 -19.866 1.00 86.75 78 ALA A O 1
ATOM 616 N N . ALA A 1 79 ? 5.571 3.214 -17.772 1.00 77.50 79 ALA A N 1
ATOM 617 C CA . ALA A 1 79 ? 6.918 3.664 -18.133 1.00 77.50 79 ALA A CA 1
ATOM 618 C C . ALA A 1 79 ? 7.877 2.522 -18.528 1.00 77.50 79 ALA A C 1
ATOM 620 O O . ALA A 1 79 ? 8.977 2.788 -19.009 1.00 77.50 79 ALA A O 1
ATOM 621 N N . GLY A 1 80 ? 7.513 1.267 -18.245 1.00 67.31 80 GLY A N 1
ATOM 622 C CA . GLY A 1 80 ? 8.283 0.070 -18.596 1.00 67.31 80 GLY A CA 1
ATOM 623 C C . GLY A 1 80 ? 7.731 -0.722 -19.788 1.00 67.31 80 GLY A C 1
ATOM 624 O O . GLY A 1 80 ? 8.354 -1.722 -20.145 1.00 67.31 80 GLY A O 1
ATOM 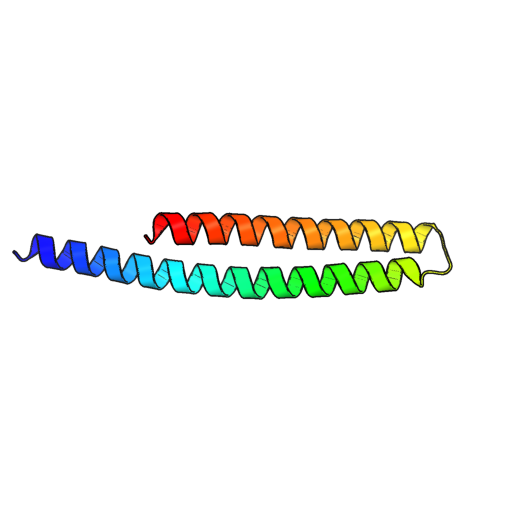625 N N . ALA A 1 81 ? 6.586 -0.308 -20.345 1.00 54.25 81 ALA A N 1
ATOM 626 C CA . ALA A 1 81 ? 5.996 -0.813 -21.589 1.00 54.25 81 ALA A CA 1
ATOM 627 C C . ALA A 1 81 ? 6.553 -0.051 -22.800 1.00 54.25 81 ALA A C 1
ATOM 629 O O . ALA A 1 81 ? 6.713 -0.696 -23.859 1.00 54.25 81 ALA A O 1
#

Mean predicted aligned error: 5.0 Å

Organism: NCBI:txid582675

Nearest PDB structures (foldseek):
  4ilo-assembly1_A  TM=9.478E-01  e=1.885E+00  Chlamydia trachomatis L2/434/Bu

Radius of gyration: 19.49 Å; Cα contacts (8 Å, |Δi|>4): 67; chains: 1; bounding box: 44×14×57 Å

Sequence (81 aa):
MAKDDYQDRVKRETAKTNGRIAADYEALATKFRARMRKADDKAQAAATKGKQEALRRRSDLFGQAAKELEDKVAKLKAAGA

Foldseek 3Di:
DVVVVVVVVVLVVLLVVLVVLLVVLQVLLVVLQVQLVVLCVVLVVDPDPVSNVVSNVSSVVSNVSSVVSVVSSVVSNVVSD

Solvent-accessible surface area (backbone atoms only — not comparable to full-atom values): 4019 Å² total; per-residue (Å²): 109,78,68,55,58,49,51,56,48,51,52,51,53,50,30,52,49,34,51,50,55,28,52,55,32,53,54,48,20,52,54,24,45,53,50,14,53,55,23,43,56,48,23,73,70,40,92,42,71,71,58,20,51,56,24,42,55,52,15,52,54,24,46,51,53,17,51,56,28,49,55,50,28,54,52,34,53,65,74,48,108

Secondary structure (DSSP, 8-state):
-HHHHHHHHHHHHHHHHHHHHHHHHHHHHHHHHHHHHHHHHHHHT-SSHHHHHHHHHHHHHHHHHHHHHHHHHHHHHHHH-

pLDDT: mean 91.52, std 9.13, range [54.25, 97.88]